Protein AF-A0A938V3W9-F1 (afdb_monomer)

Sequence (81 aa):
MKKGPTRRDSSPERVAAANERFREEAERYGLAYRCQQCIHLRPEGVQCALGYPNEMLALGEVRALDEEGRFVFCKDFELDD

Secondary structure (DSSP, 8-state):
-------TT--HHHHHHHHHHHHHHHHHHT---SGGG-TTEETTTTEETT----HHHHHS-S-SB-TTS-B-SSS------

Mean predicted aligned error: 8.51 Å

Radius of gyration: 14.84 Å; Cα contacts (8 Å, |Δi|>4): 77; chains: 1; bounding box: 43×29×36 Å

Structure (mmCIF, N/CA/C/O backbone):
data_AF-A0A938V3W9-F1
#
_entry.id   AF-A0A938V3W9-F1
#
loop_
_atom_site.group_PDB
_atom_site.id
_atom_site.type_symbol
_atom_site.label_atom_id
_atom_site.label_alt_id
_atom_site.label_comp_id
_atom_site.label_asym_id
_atom_site.label_entity_id
_atom_site.label_seq_id
_atom_site.pdbx_PDB_ins_code
_atom_site.Cartn_x
_atom_site.Cartn_y
_atom_site.Cartn_z
_atom_site.occupancy
_atom_site.B_iso_or_equiv
_atom_site.auth_seq_id
_atom_site.auth_comp_id
_atom_site.auth_asym_id
_atom_site.auth_atom_id
_atom_site.pdbx_PDB_model_num
ATOM 1 N N . MET A 1 1 ? 31.716 -17.829 -3.479 1.00 38.44 1 MET A N 1
ATOM 2 C CA . MET A 1 1 ? 30.667 -16.792 -3.354 1.00 38.44 1 MET A CA 1
ATOM 3 C C . MET A 1 1 ? 29.487 -17.194 -4.226 1.00 38.44 1 MET A C 1
ATOM 5 O O . MET A 1 1 ? 29.607 -17.137 -5.443 1.00 38.44 1 MET A O 1
ATOM 9 N N . LYS A 1 2 ? 28.393 -17.689 -3.635 1.00 34.09 2 LYS A N 1
ATOM 10 C CA . LYS A 1 2 ? 27.158 -17.961 -4.382 1.00 34.09 2 LYS A CA 1
ATOM 11 C C . LYS A 1 2 ? 26.473 -16.611 -4.603 1.00 34.09 2 LYS A C 1
ATOM 13 O O . LYS A 1 2 ? 26.106 -15.961 -3.632 1.00 34.09 2 LYS A O 1
ATOM 18 N N . LYS A 1 3 ? 26.399 -16.149 -5.855 1.00 37.91 3 LYS A N 1
ATOM 19 C CA . LYS A 1 3 ? 25.566 -14.997 -6.220 1.00 37.91 3 LYS A CA 1
ATOM 20 C C . LYS A 1 3 ? 24.123 -15.404 -5.916 1.00 37.91 3 LYS A C 1
ATOM 22 O O . LYS A 1 3 ? 23.653 -16.379 -6.495 1.00 37.91 3 LYS A O 1
ATOM 27 N N . GLY A 1 4 ? 23.488 -14.730 -4.955 1.00 43.72 4 GLY A N 1
ATOM 28 C CA . GLY A 1 4 ? 22.066 -14.917 -4.667 1.00 43.72 4 GLY A CA 1
ATOM 29 C C . GLY A 1 4 ? 21.224 -14.636 -5.917 1.00 43.72 4 GLY A C 1
ATOM 30 O O . GLY A 1 4 ? 21.714 -13.960 -6.832 1.00 43.72 4 GLY A O 1
ATOM 31 N N . PRO A 1 5 ? 19.999 -15.177 -6.000 1.00 45.19 5 PRO A N 1
ATOM 32 C CA . PRO A 1 5 ? 19.161 -15.031 -7.181 1.00 45.19 5 PRO A CA 1
ATOM 33 C C . PRO A 1 5 ? 18.961 -13.543 -7.489 1.00 45.19 5 PRO A C 1
ATOM 35 O O . PRO A 1 5 ? 18.538 -12.761 -6.640 1.00 45.19 5 PRO A O 1
ATOM 38 N N . THR A 1 6 ? 19.302 -13.129 -8.709 1.00 51.84 6 THR A N 1
ATOM 39 C CA . THR A 1 6 ? 19.003 -11.787 -9.212 1.00 51.84 6 THR A CA 1
ATOM 40 C C . THR A 1 6 ? 17.482 -11.640 -9.262 1.00 51.84 6 THR A C 1
ATOM 42 O O . THR A 1 6 ? 16.857 -12.229 -10.149 1.00 51.84 6 THR A O 1
ATOM 45 N N . ARG A 1 7 ? 16.881 -10.921 -8.299 1.00 54.53 7 ARG A N 1
ATOM 46 C CA . ARG A 1 7 ? 15.434 -10.637 -8.280 1.00 54.53 7 ARG A CA 1
ATOM 47 C C . ARG A 1 7 ? 15.041 -10.043 -9.637 1.00 54.53 7 ARG A C 1
ATOM 49 O O . ARG A 1 7 ? 15.566 -9.018 -10.058 1.00 54.53 7 ARG A O 1
ATOM 56 N N . ARG A 1 8 ? 14.162 -10.741 -10.357 1.00 55.47 8 ARG A N 1
ATOM 57 C CA . ARG A 1 8 ? 13.812 -10.496 -11.770 1.00 55.47 8 ARG A CA 1
ATOM 58 C C . ARG A 1 8 ? 12.975 -9.230 -12.008 1.00 55.47 8 ARG A C 1
ATOM 60 O O . ARG A 1 8 ? 12.657 -8.940 -13.160 1.00 55.47 8 ARG A O 1
ATOM 67 N N . ASP A 1 9 ? 12.654 -8.482 -10.952 1.00 56.81 9 ASP A N 1
ATOM 68 C CA . ASP A 1 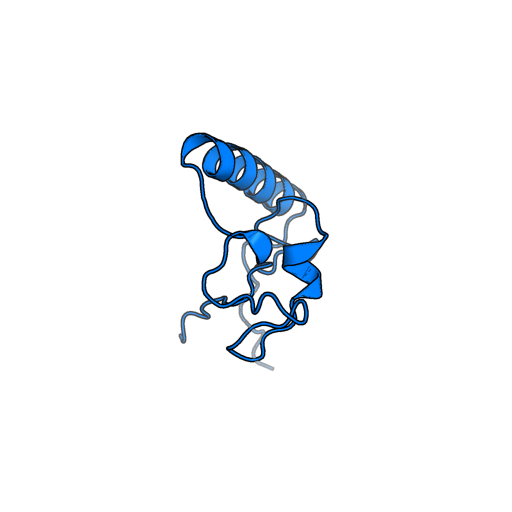9 ? 11.590 -7.472 -10.950 1.00 56.81 9 ASP A CA 1
ATOM 69 C C . ASP A 1 9 ? 12.050 -6.043 -10.607 1.00 56.81 9 ASP A C 1
ATOM 71 O O . ASP A 1 9 ? 11.233 -5.132 -10.579 1.00 56.81 9 ASP A O 1
ATOM 75 N N . SER A 1 10 ? 13.352 -5.802 -10.433 1.00 63.44 10 SER A N 1
ATOM 76 C CA . SER A 1 10 ? 13.886 -4.513 -9.953 1.00 63.44 10 SER A CA 1
ATOM 77 C C . SER A 1 10 ? 14.051 -3.410 -11.014 1.00 63.44 10 SER A C 1
ATOM 79 O O . SER A 1 10 ? 14.667 -2.388 -10.725 1.00 63.44 10 SER A O 1
ATOM 81 N N . SER A 1 11 ? 13.579 -3.589 -12.256 1.00 85.69 11 SER A N 1
ATOM 82 C CA . SER A 1 11 ? 13.641 -2.483 -13.231 1.00 85.69 11 SER A CA 1
ATOM 83 C C . SER A 1 11 ? 12.630 -1.398 -12.833 1.00 85.69 11 SER A C 1
ATOM 85 O O . SER A 1 11 ? 11.462 -1.749 -12.645 1.00 85.69 11 SER A O 1
ATOM 87 N N . PRO A 1 12 ? 13.011 -0.105 -12.775 1.00 89.12 12 PRO A N 1
ATOM 88 C CA . PRO A 1 12 ? 12.091 0.983 -12.430 1.00 89.12 12 PRO A CA 1
ATOM 89 C C . PRO A 1 12 ? 10.807 0.993 -13.270 1.00 89.12 12 PRO A C 1
ATOM 91 O O . PRO A 1 12 ? 9.719 1.227 -12.753 1.00 89.12 12 PRO A O 1
ATOM 94 N N . GLU A 1 13 ? 10.910 0.656 -14.558 1.00 91.25 13 GLU A N 1
ATOM 95 C CA . GLU A 1 13 ? 9.758 0.563 -15.464 1.00 91.25 13 GLU A CA 1
ATOM 96 C C . GLU A 1 13 ? 8.791 -0.559 -15.063 1.00 91.25 13 GLU A C 1
ATOM 98 O O . GLU A 1 13 ? 7.574 -0.397 -15.134 1.00 91.25 13 GLU A O 1
ATOM 103 N N . ARG A 1 14 ? 9.322 -1.700 -14.605 1.00 89.00 14 ARG A N 1
ATOM 104 C CA . ARG A 1 14 ? 8.509 -2.835 -14.144 1.00 89.00 14 ARG A CA 1
ATOM 105 C C . ARG A 1 14 ? 7.840 -2.529 -12.812 1.00 89.00 14 ARG A C 1
ATOM 107 O O . ARG A 1 14 ? 6.676 -2.880 -12.646 1.00 89.00 14 ARG A O 1
ATOM 114 N N . VAL A 1 15 ? 8.544 -1.853 -11.903 1.00 90.88 15 VAL A N 1
ATOM 115 C CA . VAL A 1 15 ? 7.981 -1.368 -10.634 1.00 90.88 15 VAL A CA 1
ATOM 116 C C . VAL A 1 15 ? 6.816 -0.415 -10.901 1.00 90.88 15 VAL A C 1
ATOM 118 O O . VAL A 1 15 ? 5.727 -0.615 -10.362 1.00 90.88 15 VAL A O 1
ATOM 121 N N . ALA A 1 16 ? 7.004 0.568 -11.787 1.00 92.12 16 ALA A N 1
ATOM 122 C CA . ALA A 1 16 ? 5.954 1.512 -12.161 1.00 92.12 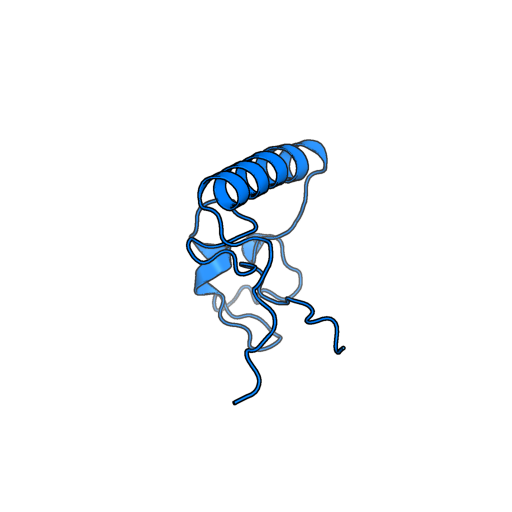16 ALA A CA 1
ATOM 123 C C . ALA A 1 16 ? 4.739 0.803 -12.783 1.00 92.12 16 ALA A C 1
ATOM 125 O O . ALA A 1 16 ? 3.612 1.020 -12.343 1.00 92.12 16 ALA A O 1
ATOM 126 N N . ALA A 1 17 ? 4.964 -0.100 -13.743 1.00 94.38 17 ALA A N 1
ATOM 127 C CA . ALA A 1 17 ? 3.890 -0.861 -14.378 1.00 94.38 17 ALA A CA 1
ATOM 128 C C . 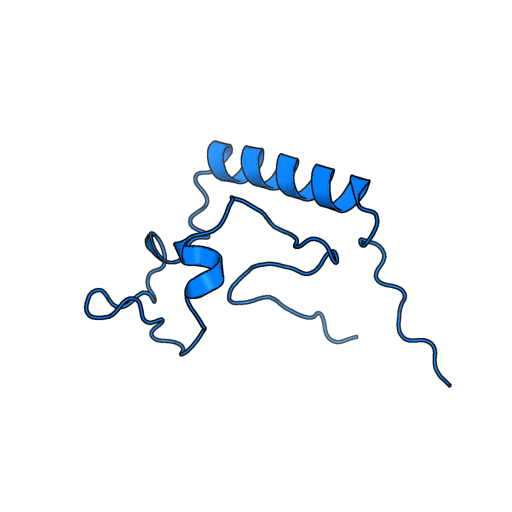ALA A 1 17 ? 3.130 -1.761 -13.384 1.00 94.38 17 ALA A C 1
ATOM 130 O O . ALA A 1 17 ? 1.905 -1.865 -13.452 1.00 94.38 17 ALA A O 1
ATOM 131 N N . ALA A 1 18 ? 3.835 -2.398 -12.443 1.00 93.38 18 ALA A N 1
ATOM 132 C CA . ALA A 1 18 ? 3.217 -3.218 -11.404 1.00 93.38 18 ALA A CA 1
ATOM 133 C C . ALA A 1 18 ? 2.358 -2.380 -10.445 1.00 93.38 18 ALA A C 1
ATOM 135 O O . ALA A 1 18 ? 1.248 -2.788 -10.106 1.00 93.38 18 ALA A O 1
ATOM 136 N N . ASN A 1 19 ? 2.843 -1.204 -10.04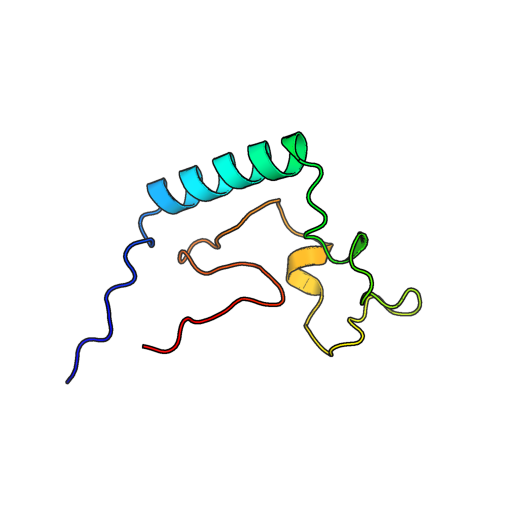0 1.00 93.94 19 ASN A N 1
ATOM 137 C CA . ASN A 1 19 ? 2.105 -0.291 -9.169 1.00 93.94 19 ASN A CA 1
ATOM 138 C C . ASN A 1 19 ? 0.870 0.303 -9.857 1.00 93.94 19 ASN A C 1
ATOM 140 O O . ASN A 1 19 ? -0.181 0.380 -9.223 1.00 93.94 19 ASN A O 1
ATOM 144 N N . GLU A 1 20 ? 0.961 0.650 -11.144 1.00 95.75 20 GLU A N 1
ATOM 145 C CA . GLU A 1 20 ? -0.193 1.119 -11.922 1.00 95.75 20 GLU A CA 1
ATOM 146 C C . GLU A 1 20 ? -1.272 0.040 -12.005 1.00 95.75 20 GLU A C 1
ATOM 148 O O . GLU A 1 20 ? -2.413 0.257 -11.598 1.00 95.75 20 GLU A O 1
ATOM 153 N N . ARG A 1 21 ? -0.884 -1.171 -12.419 1.00 95.56 21 ARG A N 1
ATOM 154 C CA . ARG A 1 21 ? -1.807 -2.305 -12.488 1.00 95.56 21 ARG A CA 1
ATOM 155 C C . ARG A 1 21 ? -2.444 -2.602 -11.130 1.00 95.56 21 ARG A C 1
ATOM 157 O O . ARG A 1 21 ? -3.642 -2.858 -11.060 1.00 95.56 21 ARG A O 1
ATOM 164 N N . PHE A 1 22 ? -1.666 -2.562 -10.049 1.00 94.12 22 PHE A N 1
ATOM 165 C CA . PHE A 1 22 ? -2.201 -2.776 -8.706 1.00 94.12 22 PHE A CA 1
ATOM 166 C C . PHE A 1 22 ? -3.241 -1.718 -8.328 1.00 94.12 22 PHE A C 1
ATOM 168 O O . PHE A 1 22 ? -4.254 -2.063 -7.725 1.00 94.12 22 PHE A O 1
ATOM 175 N N . ARG A 1 23 ? -3.028 -0.450 -8.699 1.00 93.69 23 ARG A N 1
ATOM 176 C CA . ARG A 1 23 ? -3.988 0.633 -8.451 1.00 93.69 23 ARG A CA 1
ATOM 177 C C . ARG A 1 23 ? -5.309 0.383 -9.182 1.00 93.69 23 ARG A C 1
ATOM 179 O O . ARG A 1 23 ? -6.362 0.446 -8.549 1.00 93.69 23 ARG A O 1
ATOM 186 N N . GLU A 1 24 ? -5.244 0.026 -10.464 1.00 96.31 24 GLU A N 1
ATOM 187 C CA . GLU A 1 24 ? -6.422 -0.314 -11.275 1.00 96.31 24 GLU A CA 1
ATOM 188 C C . GLU A 1 24 ? -7.190 -1.512 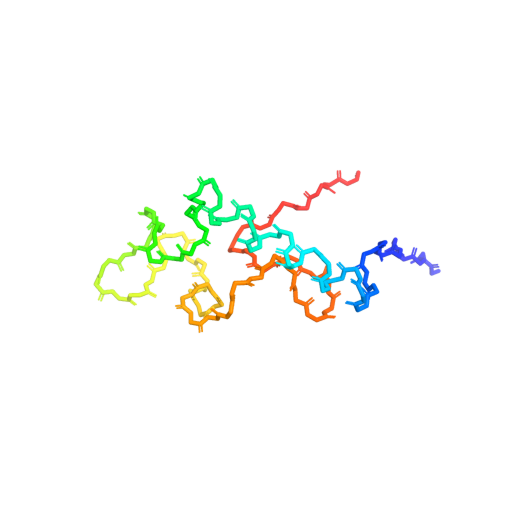-10.698 1.00 96.31 24 GLU A C 1
ATOM 190 O O . GLU A 1 24 ? -8.416 -1.488 -10.582 1.00 96.31 24 GLU A O 1
ATOM 195 N N . GLU A 1 25 ? -6.482 -2.572 -10.307 1.00 95.56 25 GLU A N 1
ATOM 196 C CA . GLU A 1 25 ? -7.091 -3.775 -9.734 1.00 95.56 25 GLU A CA 1
ATOM 197 C C . GLU A 1 25 ? -7.679 -3.515 -8.343 1.00 95.56 25 GLU A C 1
ATOM 199 O O . GLU A 1 25 ? -8.771 -3.999 -8.036 1.00 95.56 25 GLU A O 1
ATOM 204 N N . ALA A 1 26 ? -6.992 -2.726 -7.515 1.00 92.69 26 ALA A N 1
ATOM 205 C CA . ALA A 1 26 ? -7.465 -2.346 -6.191 1.00 92.69 26 ALA A CA 1
ATOM 206 C C . ALA A 1 26 ? -8.797 -1.598 -6.254 1.00 92.69 26 ALA A C 1
ATOM 208 O O . ALA A 1 26 ? -9.698 -1.899 -5.468 1.00 92.69 26 ALA A O 1
ATOM 209 N N . GLU A 1 27 ? -8.938 -0.675 -7.204 1.00 93.12 27 GLU A N 1
ATOM 210 C CA . GLU A 1 27 ? -10.191 0.036 -7.446 1.00 93.12 27 GLU A CA 1
ATOM 211 C C . GLU A 1 27 ? -11.256 -0.894 -8.035 1.00 93.12 27 GLU A C 1
ATOM 213 O O . GLU A 1 27 ? -12.350 -1.015 -7.480 1.00 93.12 27 GLU A O 1
ATOM 218 N N . ARG A 1 28 ? -10.924 -1.618 -9.112 1.00 97.06 28 ARG A N 1
ATOM 219 C CA . ARG A 1 28 ? -11.863 -2.493 -9.829 1.00 97.06 28 ARG A CA 1
ATOM 220 C C . ARG A 1 28 ? -12.474 -3.573 -8.940 1.00 97.06 28 ARG A C 1
ATOM 222 O O . ARG A 1 28 ? -13.643 -3.916 -9.116 1.00 97.06 28 ARG A O 1
ATOM 229 N N . TYR A 1 29 ? -11.681 -4.141 -8.039 1.00 95.56 29 TYR A N 1
ATOM 230 C CA . TYR A 1 29 ? -12.090 -5.266 -7.199 1.00 95.56 29 TYR A CA 1
ATOM 231 C C . TYR A 1 29 ? -12.346 -4.878 -5.739 1.00 95.56 29 TYR A C 1
ATOM 233 O O . TYR A 1 29 ? -12.680 -5.751 -4.941 1.00 95.56 29 TYR A O 1
ATOM 241 N N . GLY A 1 30 ? -12.212 -3.598 -5.377 1.00 92.25 30 GLY A N 1
ATOM 242 C CA . GLY A 1 30 ? -12.441 -3.122 -4.011 1.00 92.25 30 GLY A CA 1
ATOM 243 C C . GLY A 1 30 ? -11.524 -3.787 -2.981 1.00 92.25 30 GLY A C 1
ATOM 244 O O . GLY A 1 30 ? -11.988 -4.228 -1.929 1.00 92.25 30 GLY A O 1
ATOM 245 N N . LEU A 1 31 ? -10.228 -3.908 -3.286 1.00 89.62 31 LEU A N 1
ATOM 246 C CA . LEU A 1 31 ? -9.279 -4.618 -2.425 1.00 89.62 31 LEU A CA 1
ATOM 247 C C . LEU A 1 31 ? -9.070 -3.881 -1.090 1.00 89.62 31 LEU A C 1
ATOM 249 O O . LEU A 1 31 ? -8.735 -2.698 -1.061 1.00 89.62 31 LEU A O 1
ATOM 253 N N . ALA A 1 32 ? -9.190 -4.606 0.024 1.00 88.19 32 ALA A N 1
ATOM 254 C CA . ALA A 1 32 ? -8.876 -4.112 1.366 1.00 88.19 32 ALA A CA 1
ATOM 255 C C . ALA A 1 32 ? -7.424 -4.463 1.738 1.00 88.19 32 ALA A C 1
ATOM 257 O O . ALA A 1 32 ? -7.162 -5.476 2.382 1.00 88.19 32 ALA A O 1
ATOM 258 N N . TYR A 1 33 ? -6.469 -3.639 1.301 1.00 84.88 33 TYR A N 1
ATOM 259 C CA . TYR A 1 33 ? -5.024 -3.873 1.491 1.00 84.88 33 TYR A CA 1
ATOM 260 C C . TYR A 1 33 ? -4.356 -2.884 2.462 1.00 84.88 33 TYR A C 1
ATOM 262 O O . TYR A 1 33 ? -3.169 -3.015 2.755 1.00 84.88 33 TYR A O 1
ATOM 270 N N . ARG A 1 34 ? -5.095 -1.888 2.967 1.00 84.94 34 ARG A N 1
ATOM 271 C CA . ARG A 1 34 ? -4.592 -0.876 3.910 1.00 84.94 34 ARG A CA 1
ATOM 272 C C . ARG A 1 34 ? -4.999 -1.184 5.344 1.00 84.94 34 ARG A C 1
ATOM 274 O O . ARG A 1 34 ? -6.049 -1.780 5.585 1.00 84.94 34 ARG A O 1
ATOM 281 N N . CYS A 1 3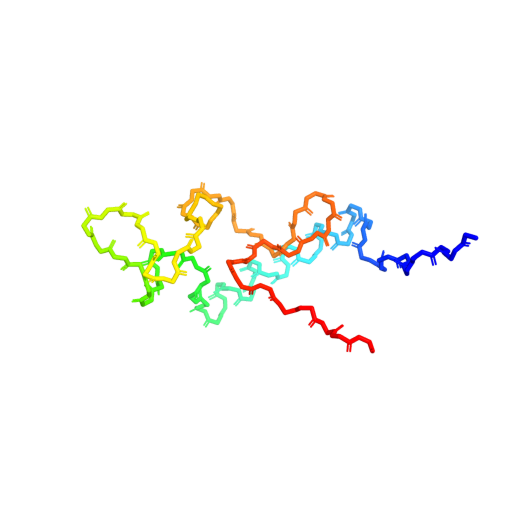5 ? -4.212 -0.706 6.309 1.00 84.25 35 CYS A N 1
ATOM 282 C CA . CYS A 1 35 ? -4.481 -0.950 7.728 1.00 84.25 35 CYS A CA 1
ATOM 283 C C . CYS A 1 35 ? -5.866 -0.449 8.162 1.00 84.25 35 CYS A C 1
ATOM 285 O O . CYS A 1 35 ? -6.524 -1.128 8.940 1.00 84.25 35 CYS A O 1
ATOM 287 N N . GLN A 1 36 ? -6.358 0.672 7.625 1.00 83.94 36 GLN A N 1
ATOM 288 C CA . GLN A 1 36 ? -7.683 1.224 7.957 1.00 83.94 36 GLN A CA 1
ATOM 289 C C . GLN A 1 36 ? -8.847 0.294 7.599 1.00 83.94 36 GLN A C 1
ATOM 291 O O . GLN A 1 36 ? -9.935 0.437 8.147 1.00 83.94 36 GLN A O 1
ATOM 296 N N . GLN A 1 37 ? -8.625 -0.639 6.674 1.00 86.44 37 GLN A N 1
ATOM 297 C CA . GLN A 1 37 ? -9.607 -1.634 6.246 1.00 86.44 37 GLN A CA 1
ATOM 298 C C . GLN A 1 37 ? -9.274 -3.030 6.795 1.00 86.44 37 GLN A C 1
ATOM 300 O O . GLN A 1 37 ? -9.948 -4.005 6.468 1.00 86.44 37 GLN A O 1
ATOM 305 N N . CYS A 1 38 ? -8.226 -3.147 7.615 1.00 84.94 38 CYS A N 1
ATOM 306 C CA . CYS A 1 38 ? -7.745 -4.413 8.143 1.00 84.94 38 CYS A CA 1
ATOM 307 C C . CYS A 1 38 ? -8.434 -4.754 9.467 1.00 84.94 38 CYS A C 1
ATOM 309 O O . CYS A 1 38 ? -8.432 -3.964 10.408 1.00 84.94 38 CYS A O 1
ATOM 311 N N . ILE A 1 39 ? -8.927 -5.989 9.578 1.00 88.75 39 ILE A N 1
ATOM 312 C CA . ILE A 1 39 ? -9.548 -6.528 10.799 1.00 88.75 39 ILE A CA 1
ATOM 313 C C . ILE A 1 39 ? -8.596 -6.559 12.008 1.00 88.75 39 ILE A C 1
ATOM 315 O O . ILE A 1 39 ? -9.036 -6.611 13.153 1.00 88.75 39 ILE A O 1
ATOM 319 N N . HIS A 1 40 ? -7.284 -6.538 11.766 1.00 86.88 40 HIS A N 1
ATOM 320 C CA . HIS A 1 40 ? -6.270 -6.562 12.817 1.00 86.88 40 HIS A CA 1
ATOM 321 C C . HIS A 1 40 ? -5.882 -5.169 13.324 1.00 86.88 40 HIS A C 1
ATOM 323 O O . HIS A 1 40 ? -5.114 -5.086 14.285 1.00 86.88 40 HIS A O 1
ATOM 329 N N . LEU A 1 41 ? -6.365 -4.082 12.714 1.00 86.50 41 LEU A N 1
ATOM 330 C CA . LEU A 1 41 ? -6.110 -2.742 13.231 1.00 86.50 41 LEU A CA 1
ATOM 331 C C . LEU A 1 41 ? -6.914 -2.528 14.515 1.00 86.50 41 LEU A C 1
ATOM 333 O O . LEU A 1 41 ? -8.142 -2.600 14.514 1.00 86.50 41 LEU A O 1
ATOM 337 N N . ARG A 1 42 ? -6.219 -2.237 15.616 1.00 85.50 42 ARG A N 1
ATOM 338 C CA . ARG A 1 42 ? -6.875 -1.861 16.868 1.00 85.50 42 ARG A CA 1
ATOM 339 C C . ARG A 1 42 ? -7.317 -0.396 16.812 1.00 85.50 42 ARG A C 1
ATOM 341 O O . ARG A 1 42 ? -6.484 0.462 16.494 1.00 85.50 42 ARG A O 1
ATOM 348 N N . PRO A 1 43 ? -8.582 -0.094 17.149 1.00 73.81 43 PRO A N 1
ATOM 349 C CA . PRO A 1 43 ? -9.122 1.258 17.061 1.00 73.81 43 PRO A CA 1
ATOM 350 C C . PRO A 1 43 ? -8.491 2.217 18.076 1.00 73.81 43 PRO A C 1
ATOM 352 O O . PRO A 1 43 ? -8.430 3.413 17.807 1.00 73.81 43 PRO A O 1
ATOM 355 N N . GLU A 1 44 ? -7.978 1.725 19.211 1.00 72.19 44 GLU A N 1
ATOM 356 C CA . GLU A 1 44 ? -7.504 2.600 20.290 1.00 72.19 44 GLU A CA 1
ATOM 357 C C . GLU A 1 44 ? -6.096 3.189 20.082 1.00 72.19 44 GLU A C 1
ATOM 359 O O . GLU A 1 44 ? -5.702 4.065 20.847 1.00 72.19 44 GLU A O 1
ATOM 364 N N . GLY A 1 45 ? -5.312 2.739 19.090 1.00 61.59 45 GLY A N 1
ATOM 365 C CA . GLY A 1 45 ? -3.881 3.087 19.072 1.00 61.59 45 GLY A CA 1
ATOM 366 C C . GLY A 1 45 ? -3.148 3.072 17.739 1.00 61.59 45 GLY A C 1
ATOM 367 O O . GLY A 1 45 ? -1.926 3.162 17.752 1.00 61.59 45 GLY A O 1
ATOM 368 N N . VAL A 1 46 ? -3.835 2.935 16.598 1.00 71.38 46 VAL A N 1
ATOM 369 C CA . VAL A 1 46 ? -3.170 2.747 15.289 1.00 71.38 46 VAL A CA 1
ATOM 370 C C . VAL A 1 46 ? -2.106 1.638 15.389 1.00 71.38 46 VAL A C 1
ATOM 372 O O . VAL A 1 46 ? -0.991 1.758 14.888 1.00 71.38 46 VAL A O 1
ATOM 375 N N . GLN A 1 47 ? -2.436 0.540 16.079 1.00 81.56 47 GLN A N 1
ATOM 376 C CA . GLN A 1 47 ? -1.549 -0.605 16.316 1.00 81.56 47 GLN A CA 1
ATOM 377 C C . GLN A 1 47 ? -2.134 -1.870 15.693 1.00 81.56 47 GLN A C 1
ATOM 379 O O . GLN A 1 47 ? -3.334 -2.127 15.785 1.00 81.56 47 GLN A O 1
ATOM 384 N N . CYS A 1 48 ? -1.289 -2.662 15.032 1.00 84.25 48 CYS A N 1
ATOM 385 C CA . CYS A 1 48 ? -1.685 -3.954 14.496 1.00 84.25 48 CYS A CA 1
ATOM 386 C C . CYS A 1 48 ? -1.722 -4.969 15.638 1.00 84.25 48 CYS A C 1
ATOM 388 O O . CYS A 1 48 ? -0.741 -5.130 16.362 1.00 84.25 48 CYS A O 1
ATOM 390 N N . ALA A 1 49 ? -2.822 -5.705 15.777 1.00 87.75 49 ALA A N 1
ATOM 391 C CA . ALA A 1 49 ? -2.966 -6.756 16.780 1.00 87.75 49 ALA A CA 1
ATOM 392 C C . ALA A 1 49 ? -1.950 -7.903 16.613 1.00 87.75 49 ALA A C 1
ATOM 394 O O . ALA A 1 49 ? -1.724 -8.641 17.568 1.00 87.75 49 ALA A O 1
ATOM 395 N N . LEU A 1 50 ? -1.344 -8.037 15.427 1.00 85.81 50 LEU A N 1
ATOM 396 C CA . LEU A 1 50 ? -0.292 -9.011 15.121 1.00 85.81 50 LEU A CA 1
ATOM 397 C C . LEU A 1 50 ? 1.129 -8.465 15.357 1.00 85.81 50 LEU A C 1
ATOM 399 O O . LEU A 1 50 ? 2.096 -9.188 15.152 1.00 85.81 50 LEU A O 1
ATOM 403 N N . GLY A 1 51 ? 1.270 -7.199 15.764 1.00 82.62 51 GLY A N 1
ATOM 404 C CA . GLY A 1 51 ? 2.567 -6.574 16.043 1.00 82.62 51 GLY A CA 1
ATOM 405 C C . GLY A 1 51 ? 3.307 -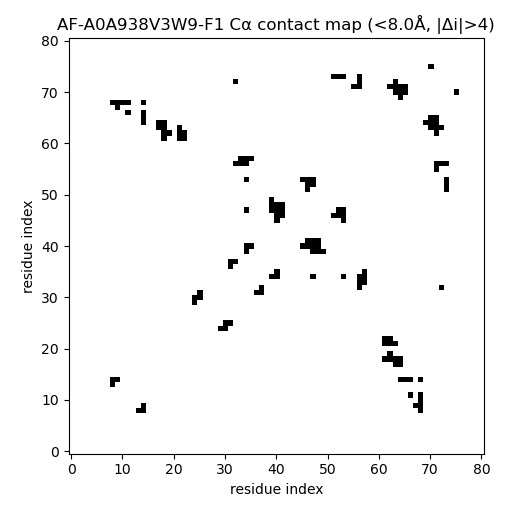6.017 14.822 1.00 82.62 51 GLY A C 1
ATOM 406 O O . GLY A 1 51 ? 4.424 -5.533 14.974 1.00 82.62 51 GLY A O 1
ATOM 407 N N . TYR A 1 52 ? 2.708 -6.043 13.625 1.00 81.56 52 TYR A N 1
ATOM 408 C CA . TYR A 1 52 ? 3.308 -5.428 12.435 1.00 81.56 52 TYR A CA 1
ATOM 409 C C . TYR A 1 52 ? 3.323 -3.889 12.517 1.00 81.56 52 TYR A C 1
ATOM 411 O O . TYR A 1 52 ? 2.369 -3.295 13.036 1.00 81.56 52 TYR A O 1
ATOM 419 N N . PRO A 1 53 ? 4.361 -3.224 11.973 1.00 76.38 53 PRO A N 1
ATOM 420 C CA . PRO A 1 53 ? 4.416 -1.769 11.910 1.00 76.38 53 PRO A CA 1
ATOM 421 C C . PRO A 1 53 ? 3.347 -1.235 10.945 1.00 76.38 53 PRO A C 1
ATOM 423 O O . PRO A 1 53 ? 3.247 -1.667 9.799 1.00 76.38 53 PRO A O 1
ATOM 426 N N . ASN A 1 54 ? 2.543 -0.276 11.404 1.00 69.19 54 ASN A N 1
ATOM 427 C CA . ASN A 1 54 ? 1.414 0.263 10.632 1.00 69.19 54 ASN A CA 1
ATOM 428 C C . ASN A 1 54 ? 1.773 1.429 9.706 1.00 69.19 54 ASN A C 1
ATOM 430 O O . ASN A 1 54 ? 0.938 1.867 8.918 1.00 69.19 54 ASN A O 1
ATOM 434 N N . GLU A 1 55 ? 2.994 1.943 9.802 1.00 67.44 55 GLU A N 1
ATOM 435 C CA . GLU A 1 55 ? 3.397 3.212 9.191 1.00 67.44 55 GLU A CA 1
ATOM 436 C C . GLU A 1 55 ? 3.307 3.181 7.657 1.00 67.44 55 GLU A C 1
ATOM 438 O O . GLU A 1 55 ? 2.812 4.132 7.052 1.00 67.44 55 GLU A O 1
ATOM 443 N N . MET A 1 56 ? 3.687 2.064 7.021 1.00 61.47 56 MET A N 1
ATOM 444 C CA . MET A 1 56 ? 3.727 1.974 5.554 1.00 61.47 56 MET A CA 1
ATOM 445 C C . MET A 1 56 ? 2.345 1.912 4.891 1.00 61.47 56 MET A C 1
ATOM 447 O O . MET A 1 56 ? 2.144 2.523 3.844 1.00 61.47 56 MET A O 1
ATOM 451 N N . LEU A 1 57 ? 1.388 1.193 5.484 1.00 60.56 57 LEU A N 1
ATOM 452 C CA . LEU A 1 57 ? 0.061 0.981 4.888 1.00 60.56 57 LEU A CA 1
ATOM 453 C C . LEU A 1 57 ? -0.987 1.994 5.361 1.00 60.56 57 LEU A C 1
ATOM 455 O O . LEU A 1 57 ? -2.050 2.092 4.747 1.00 60.56 57 LEU A O 1
ATOM 459 N N . ALA A 1 58 ? -0.713 2.737 6.438 1.00 66.06 58 ALA A N 1
ATOM 460 C CA . ALA A 1 58 ? -1.637 3.737 6.957 1.00 66.06 58 ALA A CA 1
ATOM 461 C C . ALA A 1 58 ? -1.548 5.087 6.219 1.00 66.06 58 ALA A C 1
ATOM 463 O O . ALA A 1 58 ? -2.568 5.760 6.093 1.00 66.06 58 ALA A O 1
ATOM 464 N N . LEU A 1 59 ? -0.372 5.502 5.734 1.00 60.50 59 LEU A N 1
ATOM 465 C CA . LEU A 1 59 ? -0.151 6.891 5.286 1.00 60.50 59 LEU A CA 1
ATOM 466 C C . LEU A 1 59 ? 0.437 7.034 3.868 1.00 60.50 59 LEU A C 1
ATOM 468 O O . LEU A 1 59 ? 0.590 8.156 3.393 1.00 60.50 59 LEU A O 1
ATOM 472 N N . GLY A 1 60 ? 0.755 5.931 3.183 1.00 71.56 60 GLY A N 1
ATOM 473 C CA . GLY A 1 60 ? 1.438 5.946 1.883 1.00 71.56 60 GLY A CA 1
ATOM 474 C C . GLY A 1 60 ? 0.538 6.025 0.641 1.00 71.56 60 GLY A C 1
ATOM 475 O O . GLY A 1 60 ? -0.690 5.887 0.700 1.00 71.56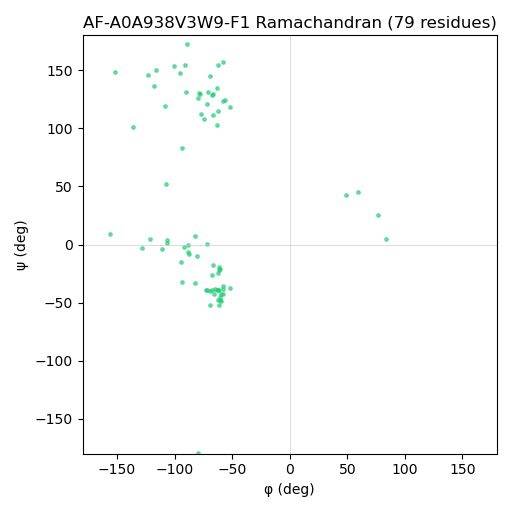 60 GLY A O 1
ATOM 476 N N . GLU A 1 61 ? 1.178 6.201 -0.519 1.00 80.19 61 GLU A N 1
ATOM 477 C CA . GLU A 1 61 ? 0.565 6.007 -1.841 1.00 80.19 61 GLU A CA 1
ATOM 478 C C . GLU A 1 61 ? 0.109 4.545 -2.030 1.00 80.19 61 GLU A C 1
ATOM 480 O O . GLU A 1 61 ? 0.621 3.623 -1.394 1.00 80.19 61 GLU A O 1
ATOM 485 N N . VAL A 1 62 ? -0.885 4.314 -2.892 1.00 83.50 62 VAL A N 1
ATOM 486 C CA . VAL A 1 62 ? -1.256 2.968 -3.353 1.00 83.50 62 VAL A CA 1
ATOM 487 C C . VAL A 1 62 ? -0.122 2.393 -4.202 1.00 83.50 62 VAL A C 1
ATOM 489 O O . VAL A 1 62 ? 0.115 2.869 -5.308 1.00 83.50 62 VAL A O 1
ATOM 492 N N . ARG A 1 63 ? 0.560 1.363 -3.700 1.00 88.62 63 ARG A N 1
ATOM 493 C CA . ARG A 1 63 ? 1.623 0.648 -4.418 1.00 88.62 63 ARG A CA 1
ATOM 494 C C . ARG A 1 63 ? 1.726 -0.798 -3.941 1.00 88.62 63 ARG A C 1
ATOM 496 O O . ARG A 1 63 ? 1.456 -1.075 -2.776 1.00 88.62 63 ARG A O 1
ATOM 503 N N . ALA A 1 64 ? 2.120 -1.693 -4.843 1.00 89.19 64 ALA A N 1
ATOM 504 C CA . ALA A 1 64 ? 2.441 -3.087 -4.548 1.00 89.19 64 ALA A CA 1
ATOM 505 C C . ALA A 1 64 ? 3.940 -3.294 -4.285 1.00 89.19 64 ALA A C 1
ATOM 507 O O . ALA A 1 64 ? 4.293 -4.147 -3.472 1.00 89.19 64 ALA A O 1
ATOM 508 N N . LEU A 1 65 ? 4.804 -2.511 -4.945 1.00 89.56 65 LEU A N 1
ATOM 509 C CA . LEU A 1 65 ? 6.263 -2.566 -4.840 1.00 89.56 65 LEU A CA 1
ATOM 510 C C . LEU A 1 65 ? 6.860 -1.208 -4.422 1.00 89.56 65 LEU A C 1
ATOM 512 O O . LEU A 1 65 ? 6.348 -0.158 -4.824 1.00 89.56 65 LEU A O 1
ATOM 516 N N . ASP A 1 66 ? 7.945 -1.225 -3.644 1.00 86.81 66 ASP A N 1
ATOM 517 C CA . ASP A 1 66 ? 8.796 -0.053 -3.391 1.00 86.81 66 ASP A CA 1
ATOM 518 C C . ASP A 1 66 ? 9.771 0.234 -4.549 1.00 86.81 66 ASP A C 1
ATOM 520 O O . ASP A 1 66 ? 9.773 -0.453 -5.572 1.00 86.81 66 ASP A O 1
ATOM 524 N N . GLU A 1 67 ? 10.592 1.276 -4.395 1.00 86.69 67 GLU A N 1
ATOM 525 C CA . GLU A 1 67 ? 11.571 1.714 -5.402 1.00 86.69 67 GLU A CA 1
ATOM 526 C C . GLU A 1 67 ? 12.639 0.646 -5.685 1.00 86.69 67 GLU A C 1
ATOM 528 O O . GLU A 1 67 ? 13.192 0.590 -6.784 1.00 86.69 67 GLU A O 1
ATOM 533 N N . GLU A 1 68 ? 12.889 -0.248 -4.728 1.00 85.56 68 GLU A N 1
ATOM 534 C CA . GLU A 1 68 ? 13.802 -1.382 -4.860 1.00 85.56 68 GLU A CA 1
ATOM 535 C C . GLU A 1 68 ? 13.125 -2.649 -5.423 1.00 85.56 68 GLU A C 1
ATOM 537 O O . GLU A 1 68 ? 13.783 -3.682 -5.611 1.00 85.56 68 GLU A O 1
ATOM 542 N N . GLY A 1 69 ? 11.822 -2.592 -5.715 1.00 86.81 69 GLY A N 1
ATOM 543 C CA . GLY A 1 69 ? 11.035 -3.710 -6.230 1.00 86.81 69 GLY A CA 1
ATOM 544 C C . GLY A 1 69 ? 10.662 -4.752 -5.172 1.00 86.81 69 GLY A C 1
ATOM 545 O O . GLY A 1 69 ? 10.469 -5.921 -5.509 1.00 86.81 69 GLY A O 1
ATOM 546 N N . ARG A 1 70 ? 10.593 -4.372 -3.893 1.00 85.19 70 ARG A N 1
ATOM 547 C CA . ARG A 1 70 ? 10.141 -5.228 -2.782 1.00 85.19 70 ARG A CA 1
ATOM 548 C C . ARG A 1 70 ? 8.664 -4.998 -2.499 1.00 85.19 70 ARG A C 1
ATOM 550 O O . ARG A 1 70 ? 8.174 -3.880 -2.627 1.00 85.19 70 ARG A O 1
ATOM 557 N N . PHE A 1 71 ? 7.963 -6.045 -2.072 1.00 85.38 71 PHE A N 1
ATOM 558 C CA . PHE A 1 71 ? 6.557 -5.940 -1.699 1.00 85.38 71 PHE A CA 1
ATOM 559 C C . PHE A 1 71 ? 6.352 -5.012 -0.498 1.00 85.38 71 PHE A C 1
ATOM 561 O O . PHE A 1 71 ? 7.049 -5.101 0.508 1.00 85.38 71 PHE A O 1
ATOM 568 N N . VAL A 1 72 ? 5.351 -4.140 -0.597 1.00 83.44 72 VAL A N 1
ATOM 569 C CA . VAL A 1 72 ? 4.977 -3.168 0.447 1.00 83.44 72 VAL A CA 1
ATOM 570 C C . VAL A 1 72 ? 3.671 -3.573 1.125 1.00 83.44 72 VAL A C 1
ATOM 572 O O . VAL A 1 72 ? 2.733 -2.790 1.244 1.00 83.44 72 VAL A O 1
ATOM 575 N N . PHE A 1 73 ? 3.618 -4.817 1.598 1.00 82.69 73 PHE A N 1
ATOM 576 C CA . PHE A 1 73 ? 2.511 -5.353 2.391 1.00 82.69 73 PHE A CA 1
ATOM 577 C C . PHE A 1 73 ? 2.996 -5.725 3.794 1.00 82.69 73 PHE A C 1
ATOM 579 O O . PHE A 1 73 ? 4.148 -6.094 3.983 1.00 82.69 73 PHE A O 1
ATOM 586 N N . CYS A 1 74 ? 2.115 -5.648 4.799 1.00 77.62 74 CYS A N 1
ATOM 587 C CA . CYS A 1 74 ? 2.460 -6.024 6.178 1.00 77.62 74 CYS A CA 1
ATOM 588 C C . CYS A 1 74 ? 2.744 -7.524 6.341 1.00 77.62 74 CYS A C 1
ATOM 590 O O . CYS A 1 74 ? 3.341 -7.933 7.331 1.00 77.62 74 CYS A O 1
ATOM 592 N N . LYS A 1 75 ? 2.301 -8.328 5.374 1.00 73.62 75 LYS A N 1
ATOM 593 C CA . LYS A 1 75 ? 2.609 -9.742 5.248 1.00 73.62 75 LYS A CA 1
ATOM 594 C C . LYS A 1 75 ? 2.927 -10.013 3.786 1.00 73.62 75 LYS A C 1
ATOM 596 O O . LYS A 1 75 ? 2.014 -10.098 2.965 1.00 73.62 75 LYS A O 1
ATOM 601 N N . ASP A 1 76 ? 4.203 -10.113 3.467 1.00 67.00 76 ASP A N 1
ATOM 602 C CA . 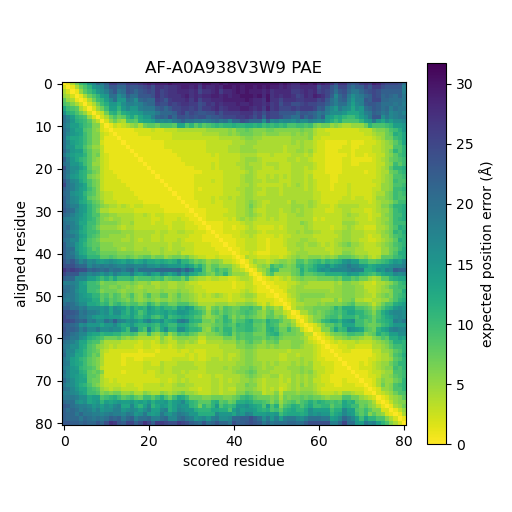ASP A 1 76 ? 4.655 -10.763 2.251 1.00 67.00 76 ASP A CA 1
ATOM 603 C C . ASP A 1 76 ? 4.914 -12.248 2.536 1.00 67.00 76 ASP A C 1
ATOM 605 O O . ASP A 1 76 ? 5.091 -12.682 3.676 1.00 67.00 76 ASP A O 1
ATOM 609 N N . PHE A 1 77 ? 4.811 -13.059 1.490 1.00 59.03 77 PHE A N 1
ATOM 610 C CA . PHE A 1 77 ? 5.191 -14.460 1.544 1.00 59.03 77 PHE A CA 1
ATOM 611 C C . PHE A 1 77 ? 6.466 -14.586 0.726 1.00 59.03 77 PHE A C 1
ATOM 613 O O . PHE A 1 77 ? 6.459 -14.298 -0.472 1.00 59.03 77 PHE A O 1
ATOM 620 N N . GLU A 1 78 ? 7.550 -15.011 1.364 1.00 57.28 78 GLU A N 1
ATOM 621 C CA . GLU A 1 78 ? 8.683 -15.553 0.630 1.00 57.28 78 GLU A CA 1
ATOM 622 C C . GLU A 1 78 ? 8.324 -16.999 0.274 1.00 57.28 78 GLU A C 1
ATOM 624 O O . GLU A 1 78 ? 7.876 -17.773 1.120 1.00 57.28 78 GLU A O 1
ATOM 629 N N . LEU A 1 79 ? 8.413 -17.341 -1.011 1.00 52.22 79 LEU A N 1
ATOM 630 C CA . LEU A 1 79 ? 8.384 -18.741 -1.409 1.00 52.22 79 LEU A CA 1
ATOM 631 C C . LEU A 1 79 ? 9.755 -19.297 -1.030 1.00 52.22 79 LEU A C 1
ATOM 633 O O . LEU A 1 79 ? 10.747 -18.909 -1.643 1.00 52.22 79 LEU A O 1
ATOM 637 N N . ASP A 1 80 ? 9.806 -20.125 0.012 1.00 50.91 80 ASP A N 1
ATOM 638 C CA . ASP A 1 80 ? 11.008 -20.895 0.326 1.00 50.91 80 ASP A CA 1
ATOM 639 C C . ASP A 1 80 ? 11.347 -21.768 -0.900 1.00 50.91 80 ASP A C 1
ATOM 641 O O . ASP A 1 80 ? 10.487 -22.512 -1.383 1.00 50.91 80 ASP A O 1
ATOM 645 N N . ASP A 1 81 ? 12.569 -21.621 -1.428 1.00 49.62 81 ASP A N 1
ATOM 646 C CA . ASP A 1 81 ? 13.124 -22.450 -2.514 1.00 49.62 81 ASP A CA 1
ATOM 647 C C . ASP A 1 81 ? 13.351 -23.911 -2.071 1.00 49.62 81 ASP A C 1
ATOM 649 O O . ASP A 1 81 ? 13.902 -24.129 -0.963 1.00 49.62 81 ASP A O 1
#

Foldseek 3Di:
DPDPDPPPQLDQVSQVVQQVVQVVCCVVVVDPQALVSDPQQDPPPSAGVVRFDRVQRHDDDRGQADNRRDGSGSDDDDDDD

Nearest PDB structures (foldseek):
  6h3c-assembly1_G  TM=6.553E-01  e=4.938E+00  Homo sapiens

Solvent-accessible surface area (backbone atoms only — not comparable to full-atom values): 5225 Å² total; per-residue (Å²): 134,84,81,69,84,78,73,92,50,51,49,66,68,52,27,51,52,49,19,52,52,44,46,55,50,36,64,77,68,65,59,73,82,35,46,92,64,36,90,50,46,40,89,90,67,78,39,36,76,84,70,50,82,45,70,69,51,63,74,57,79,82,50,50,43,43,90,78,41,45,75,63,54,91,72,76,80,81,80,83,129

pLDDT: mean 77.71, std 16.16, range [34.09, 97.06]